Protein AF-A0A183MM15-F1 (afdb_monomer_lite)

Organism: NCBI:txid48269

Foldseek 3Di:
DDDDDDDDDDDDDDDDDPPAPPDDQDDDPVRDDDDDDDDPDDDPVRVVVVPVVDDDQDDPVQADDPVLLVVLCVLLVVLVDDNSRLSSLCVVVSNPSVVSSVCSNVCRDPPDPDDPVLVVLLVCQQPDPVHPPVVVNCVRNCPVVVVVVPPD

Structure (mmCIF, N/CA/C/O backbone):
data_AF-A0A183MM15-F1
#
_entry.id   AF-A0A183MM15-F1
#
loop_
_atom_site.group_PDB
_atom_site.id
_atom_site.type_symbol
_atom_site.label_atom_id
_atom_site.label_alt_id
_atom_site.label_comp_id
_atom_site.label_asym_id
_atom_site.label_entity_id
_atom_site.label_seq_id
_atom_site.pdbx_PDB_ins_code
_atom_site.Cartn_x
_atom_site.Cartn_y
_atom_site.Cartn_z
_atom_site.occupancy
_atom_site.B_iso_or_equiv
_atom_site.auth_seq_id
_atom_site.auth_comp_id
_atom_site.auth_asym_id
_atom_site.auth_atom_id
_atom_site.pdbx_PDB_model_num
ATOM 1 N N . MET A 1 1 ? 53.236 -25.085 -19.095 1.00 40.34 1 MET A N 1
ATOM 2 C CA . MET A 1 1 ? 52.259 -26.159 -18.804 1.00 40.34 1 MET A CA 1
ATOM 3 C C . MET A 1 1 ? 52.668 -26.833 -17.494 1.00 40.34 1 MET A C 1
ATOM 5 O O . MET A 1 1 ? 53.600 -27.622 -17.495 1.00 40.34 1 MET A O 1
ATOM 9 N N . ILE A 1 2 ? 52.079 -26.434 -16.361 1.00 42.81 2 ILE A N 1
ATOM 10 C CA . ILE A 1 2 ? 52.477 -26.900 -15.018 1.00 42.81 2 ILE A CA 1
ATOM 11 C C . ILE A 1 2 ? 51.460 -27.949 -14.559 1.00 42.81 2 ILE A C 1
ATOM 13 O O . ILE A 1 2 ? 50.287 -27.629 -14.374 1.00 42.81 2 ILE A O 1
ATOM 17 N N . LYS A 1 3 ? 51.894 -29.205 -14.405 1.00 47.94 3 LYS A N 1
ATOM 18 C CA . LYS A 1 3 ? 51.056 -30.296 -13.889 1.00 47.94 3 LYS A CA 1
ATOM 19 C C . LYS A 1 3 ? 50.940 -30.154 -12.367 1.00 47.94 3 LYS A C 1
ATOM 21 O O . LYS A 1 3 ? 51.949 -30.204 -11.672 1.00 47.94 3 LYS A O 1
ATOM 26 N N . ARG A 1 4 ? 49.723 -29.949 -11.853 1.00 40.44 4 ARG A N 1
ATOM 27 C CA . ARG A 1 4 ? 49.434 -29.931 -10.409 1.00 40.44 4 ARG A CA 1
ATOM 28 C C . ARG A 1 4 ? 49.234 -31.366 -9.911 1.00 40.44 4 ARG A C 1
ATOM 30 O O . ARG A 1 4 ? 48.438 -32.101 -10.488 1.00 40.44 4 ARG A O 1
ATOM 37 N N . SER A 1 5 ? 49.946 -31.747 -8.852 1.00 42.81 5 SER A N 1
ATOM 38 C CA . SER A 1 5 ? 49.835 -33.063 -8.209 1.00 42.81 5 SER A CA 1
ATOM 39 C C . SER A 1 5 ? 48.467 -33.261 -7.549 1.00 42.81 5 SER A C 1
ATOM 41 O O . SER A 1 5 ? 47.989 -32.400 -6.811 1.00 42.81 5 SER A O 1
ATOM 43 N N . THR A 1 6 ? 47.844 -34.413 -7.789 1.00 48.47 6 THR A N 1
ATOM 44 C CA . THR A 1 6 ? 46.573 -34.822 -7.181 1.00 48.47 6 THR A CA 1
ATOM 45 C C . THR A 1 6 ? 46.800 -35.336 -5.760 1.00 48.47 6 THR A C 1
ATOM 47 O O . THR A 1 6 ? 47.354 -36.417 -5.569 1.00 48.47 6 THR A O 1
ATOM 50 N N . VAL A 1 7 ? 46.354 -34.582 -4.752 1.00 48.31 7 VAL A N 1
ATOM 51 C CA . VAL A 1 7 ? 46.300 -35.064 -3.364 1.00 48.31 7 VAL A CA 1
ATOM 52 C C . VAL A 1 7 ? 45.074 -35.963 -3.210 1.00 48.31 7 VAL A C 1
ATOM 54 O O . VAL A 1 7 ? 43.937 -35.491 -3.237 1.00 48.31 7 VAL A O 1
ATOM 57 N N . VAL A 1 8 ? 45.304 -37.266 -3.050 1.00 55.66 8 VAL A N 1
ATOM 58 C CA . VAL A 1 8 ? 44.265 -38.251 -2.727 1.00 55.66 8 VAL A CA 1
ATOM 59 C C . VAL A 1 8 ? 43.790 -37.994 -1.292 1.00 55.66 8 VAL A C 1
ATOM 61 O O . VAL A 1 8 ? 44.547 -38.167 -0.339 1.00 55.66 8 VAL A O 1
ATOM 64 N N . LYS A 1 9 ? 42.540 -37.544 -1.121 1.00 48.78 9 LYS A N 1
ATOM 65 C CA . LYS A 1 9 ? 41.915 -37.414 0.205 1.00 48.78 9 LYS A CA 1
ATOM 66 C C . LYS A 1 9 ? 41.510 -38.798 0.713 1.00 48.78 9 LYS A C 1
ATOM 68 O O . LYS A 1 9 ? 40.706 -39.474 0.080 1.00 48.78 9 LYS A O 1
ATOM 73 N N . ALA A 1 10 ? 42.042 -39.187 1.869 1.00 46.31 10 ALA A N 1
ATOM 74 C CA . ALA A 1 10 ? 41.646 -40.403 2.571 1.00 46.31 10 ALA A CA 1
ATOM 75 C C . ALA A 1 10 ? 40.152 -40.364 2.974 1.00 46.31 10 ALA A C 1
ATOM 77 O O . ALA A 1 10 ? 39.643 -39.291 3.328 1.00 46.31 10 ALA A O 1
ATOM 78 N N . PRO A 1 11 ? 39.441 -41.508 2.951 1.00 46.72 11 PRO A N 1
ATOM 79 C CA . PRO A 1 11 ? 38.033 -41.567 3.321 1.00 46.72 11 PRO A CA 1
ATOM 80 C C . PRO A 1 11 ? 37.856 -41.283 4.818 1.00 46.72 11 PRO A C 1
ATOM 82 O O . PRO A 1 11 ? 38.461 -41.926 5.676 1.00 46.72 11 PRO A O 1
ATOM 85 N N . LYS A 1 12 ? 37.006 -40.302 5.141 1.00 46.38 12 LYS A N 1
ATOM 86 C CA . LYS A 1 12 ? 36.616 -39.999 6.521 1.00 46.38 12 LYS A CA 1
ATOM 87 C C . LYS A 1 12 ? 35.709 -41.119 7.032 1.00 46.38 12 LYS A C 1
ATOM 89 O O . LYS A 1 12 ? 34.571 -41.248 6.592 1.00 46.38 12 LYS A O 1
ATOM 94 N N . THR A 1 13 ? 36.199 -41.910 7.980 1.00 45.75 13 THR A N 1
ATOM 95 C CA . THR A 1 13 ? 35.388 -42.874 8.733 1.00 45.75 13 THR A CA 1
ATOM 96 C C . THR A 1 13 ? 34.332 -42.123 9.549 1.00 45.75 13 THR A C 1
ATOM 98 O O . THR A 1 13 ? 34.677 -41.373 10.468 1.00 45.75 13 THR A O 1
ATOM 101 N N . TYR A 1 14 ? 33.052 -42.315 9.226 1.00 48.34 14 TYR A N 1
ATOM 102 C CA . TYR A 1 14 ? 31.928 -41.790 10.001 1.00 48.34 14 TYR A CA 1
ATOM 103 C C . TYR A 1 14 ? 31.871 -42.501 11.358 1.00 48.34 14 TYR A C 1
ATOM 105 O O . TYR A 1 14 ? 31.386 -43.624 11.473 1.00 48.34 14 TYR A O 1
ATOM 113 N N . LYS A 1 15 ? 32.373 -41.850 12.413 1.00 46.03 15 LYS A N 1
ATOM 114 C CA . LYS A 1 15 ? 32.059 -42.264 13.783 1.00 46.03 15 LYS A CA 1
ATOM 115 C C . LYS A 1 15 ? 30.605 -41.894 14.075 1.00 46.03 15 LYS A C 1
ATOM 117 O O . LYS A 1 15 ? 30.269 -40.714 14.134 1.00 46.03 15 LYS A O 1
ATOM 122 N N . SER A 1 16 ? 29.778 -42.921 14.262 1.00 50.47 16 SER A N 1
ATOM 123 C CA . SER A 1 16 ? 28.410 -42.842 14.781 1.00 50.47 16 SER A CA 1
ATOM 124 C C . SER A 1 16 ? 28.344 -41.933 16.016 1.00 50.47 16 SER A C 1
ATOM 126 O O . SER A 1 16 ? 29.005 -42.194 17.023 1.00 50.47 16 SER A O 1
ATOM 128 N N . ARG A 1 17 ? 27.556 -40.853 15.943 1.00 48.94 17 ARG A N 1
ATOM 129 C CA . ARG A 1 17 ? 27.125 -40.079 17.114 1.00 4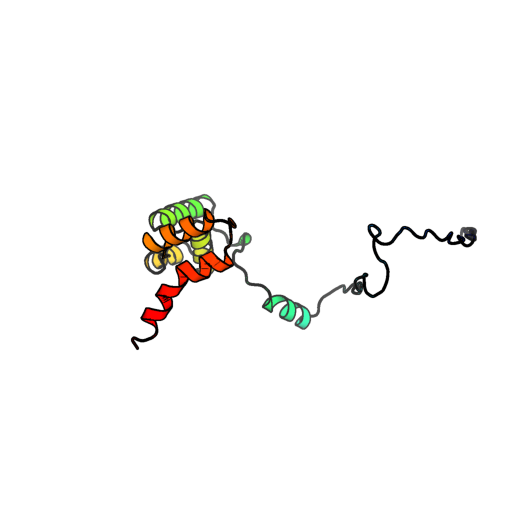8.94 17 ARG A CA 1
ATOM 130 C C . ARG A 1 17 ? 25.607 -40.095 17.178 1.00 48.94 17 ARG A C 1
ATOM 132 O O . ARG A 1 17 ? 24.925 -39.340 16.499 1.00 48.94 17 ARG A O 1
ATOM 139 N N . LYS A 1 18 ? 25.118 -40.960 18.057 1.00 49.75 18 LYS A N 1
ATOM 140 C CA . LYS A 1 18 ? 23.722 -41.210 18.422 1.00 49.75 18 LYS A CA 1
ATOM 141 C C . LYS A 1 18 ? 23.074 -40.048 19.212 1.00 49.75 18 LYS A C 1
ATOM 143 O O . LYS A 1 18 ? 22.412 -40.309 20.199 1.00 49.75 18 LYS A O 1
ATOM 148 N N . ASN A 1 19 ? 23.332 -38.786 18.841 1.00 49.16 19 ASN A N 1
ATOM 149 C CA . ASN A 1 19 ? 22.858 -37.577 19.549 1.00 49.16 19 ASN A CA 1
ATOM 150 C C . ASN A 1 19 ? 22.761 -36.344 18.618 1.00 49.16 19 ASN A C 1
ATOM 152 O O . ASN A 1 19 ? 23.119 -35.236 19.013 1.00 49.16 19 ASN A O 1
ATOM 156 N N . GLN A 1 20 ? 22.368 -36.521 17.353 1.00 53.47 20 GLN A N 1
ATOM 157 C CA . GLN A 1 20 ? 22.375 -35.439 16.354 1.00 53.47 20 GLN A CA 1
ATOM 158 C C . GLN A 1 20 ? 20.972 -35.072 15.832 1.00 53.47 20 GLN A C 1
ATOM 160 O O . GLN A 1 20 ? 20.868 -34.425 14.800 1.00 53.47 20 GLN A O 1
ATOM 165 N N . GLU A 1 21 ? 19.891 -35.471 16.508 1.00 58.66 21 GLU A N 1
ATOM 166 C CA . GLU A 1 21 ? 18.541 -35.388 15.920 1.00 58.66 21 GLU A CA 1
ATOM 167 C C . GLU A 1 21 ? 17.755 -34.095 16.223 1.00 58.66 21 GLU A C 1
ATOM 169 O O . GLU A 1 21 ? 16.943 -33.705 15.388 1.00 58.66 21 GLU A O 1
ATOM 174 N N . ASP A 1 22 ? 18.065 -33.340 17.288 1.00 59.12 22 ASP A N 1
ATOM 175 C CA . ASP A 1 22 ? 17.254 -32.162 17.688 1.00 59.12 22 ASP A CA 1
ATOM 176 C C . ASP A 1 22 ? 17.919 -30.787 17.478 1.00 59.12 22 ASP A C 1
ATOM 178 O O . ASP A 1 22 ? 17.453 -29.769 17.987 1.00 59.12 22 ASP A O 1
ATOM 182 N N . GLY A 1 23 ? 19.007 -30.709 16.707 1.00 65.94 23 GLY A N 1
ATOM 183 C CA . GLY A 1 23 ? 19.690 -29.425 16.492 1.00 65.94 23 GLY A CA 1
ATOM 184 C C . GLY A 1 23 ? 20.676 -29.362 15.333 1.00 65.94 23 GLY A C 1
ATOM 185 O O . GLY A 1 23 ? 21.497 -28.448 15.297 1.00 65.94 23 GLY A O 1
ATOM 186 N N . CYS A 1 24 ? 20.645 -30.319 14.401 1.00 75.81 24 CYS A N 1
ATOM 187 C CA . CYS A 1 24 ? 21.481 -30.257 13.204 1.00 75.81 24 CYS A CA 1
ATOM 188 C C . CYS A 1 24 ? 20.652 -29.956 11.953 1.00 75.81 24 CYS A C 1
ATOM 190 O O . CYS A 1 24 ? 19.501 -30.382 11.829 1.00 75.81 24 CYS A O 1
ATOM 192 N N . SER A 1 25 ? 21.242 -29.207 11.020 1.00 87.81 25 SER A N 1
ATOM 193 C CA . SER A 1 25 ? 20.649 -28.979 9.705 1.00 87.81 25 SER A CA 1
ATOM 194 C C . SER A 1 25 ? 20.502 -30.311 8.974 1.00 87.81 25 SER A C 1
ATOM 196 O O . SER A 1 25 ? 21.480 -31.039 8.793 1.00 87.81 25 SER A O 1
ATOM 198 N N . ARG A 1 26 ? 19.275 -30.621 8.551 1.00 89.12 26 ARG A N 1
ATOM 199 C CA . ARG A 1 26 ? 18.959 -31.832 7.788 1.00 89.12 26 ARG A CA 1
ATOM 200 C C . ARG A 1 26 ? 19.455 -31.679 6.347 1.00 89.12 26 ARG A C 1
ATOM 202 O O . ARG A 1 26 ? 19.389 -30.590 5.784 1.00 89.12 26 ARG A O 1
ATOM 209 N N . VAL A 1 27 ? 19.971 -32.761 5.766 1.00 91.81 27 VAL A N 1
ATOM 210 C CA . VAL A 1 27 ? 20.523 -32.803 4.400 1.00 91.81 27 VAL A CA 1
ATOM 211 C C . VAL A 1 27 ? 19.851 -33.942 3.639 1.00 91.81 27 VAL A C 1
ATOM 213 O O . VAL A 1 27 ? 19.679 -35.025 4.196 1.00 91.81 27 VAL A O 1
ATOM 216 N N . GLY A 1 28 ? 19.470 -33.699 2.386 1.00 92.56 28 GLY A N 1
ATOM 217 C CA . GLY A 1 28 ? 18.734 -34.633 1.534 1.00 92.56 28 GLY A CA 1
ATOM 218 C C . GLY A 1 28 ? 17.774 -33.899 0.598 1.00 92.56 28 GLY A C 1
ATOM 219 O O . GLY A 1 28 ? 17.494 -32.719 0.807 1.00 92.56 28 GLY A O 1
ATOM 220 N N . SER A 1 29 ? 17.249 -34.605 -0.405 1.00 92.25 29 SER A N 1
ATOM 221 C CA . SER A 1 29 ? 16.280 -34.071 -1.380 1.00 92.25 29 SER A CA 1
ATOM 222 C C . SER A 1 29 ? 15.047 -33.448 -0.727 1.00 92.25 29 SER A C 1
ATOM 224 O O . SER A 1 29 ? 14.510 -32.474 -1.232 1.00 92.25 29 SER A O 1
ATOM 226 N N . ASP A 1 30 ? 14.639 -33.959 0.435 1.00 94.25 30 ASP A N 1
ATOM 227 C CA . ASP A 1 30 ? 13.461 -33.467 1.160 1.00 94.25 30 ASP A CA 1
ATOM 228 C C . ASP A 1 30 ? 13.724 -32.150 1.918 1.00 94.25 30 ASP A C 1
ATOM 230 O O . ASP A 1 30 ? 12.802 -31.548 2.467 1.00 94.25 30 ASP A O 1
ATOM 234 N N . PHE A 1 31 ? 14.986 -31.714 1.995 1.00 93.00 31 PHE A N 1
ATOM 235 C CA . PHE A 1 31 ? 15.419 -30.543 2.769 1.00 93.00 31 PHE A CA 1
ATOM 236 C C . PHE A 1 31 ? 16.181 -29.508 1.936 1.00 93.00 31 PHE A C 1
ATOM 238 O O . PHE A 1 31 ? 16.299 -28.355 2.352 1.00 93.00 31 PHE A O 1
ATOM 245 N N . GLN A 1 32 ? 16.735 -29.906 0.793 1.00 95.62 32 GLN A N 1
ATOM 246 C CA . GLN A 1 32 ? 17.492 -29.038 -0.102 1.00 95.62 32 GLN A CA 1
ATOM 247 C C . GLN A 1 32 ? 16.594 -28.568 -1.249 1.00 95.62 32 GLN A C 1
ATOM 249 O O . GLN A 1 32 ? 15.794 -29.337 -1.765 1.00 95.62 32 GLN A O 1
ATOM 254 N N . ALA A 1 33 ? 16.728 -27.300 -1.642 1.00 95.00 33 ALA A N 1
ATOM 255 C CA . ALA A 1 33 ? 16.033 -26.771 -2.810 1.00 95.00 33 ALA A CA 1
ATOM 256 C C . ALA A 1 33 ? 16.743 -27.196 -4.100 1.00 95.00 33 ALA A C 1
ATOM 258 O O . ALA A 1 33 ? 17.978 -27.216 -4.151 1.00 95.00 33 ALA A O 1
ATOM 259 N N . ASP A 1 34 ? 15.963 -27.449 -5.147 1.00 94.62 34 ASP A N 1
ATOM 260 C CA . ASP A 1 34 ? 16.494 -27.612 -6.494 1.00 94.62 34 ASP A CA 1
ATOM 261 C C . ASP A 1 34 ? 17.030 -26.268 -6.987 1.00 94.62 34 ASP A C 1
ATOM 263 O O . ASP A 1 34 ? 16.310 -25.270 -7.080 1.00 94.62 34 ASP A O 1
ATOM 267 N N . VAL A 1 35 ? 18.331 -26.229 -7.266 1.00 92.75 35 VAL A N 1
ATOM 268 C CA . VAL A 1 35 ? 18.987 -25.026 -7.773 1.00 92.75 35 VAL A CA 1
ATOM 269 C C . VAL A 1 35 ? 18.667 -24.910 -9.254 1.00 92.75 35 VAL A C 1
ATOM 271 O O . VAL A 1 35 ? 19.114 -25.733 -10.051 1.00 92.75 35 VAL A O 1
ATOM 274 N N . SER A 1 36 ? 17.894 -23.888 -9.615 1.00 89.50 36 SER A N 1
ATOM 275 C CA . SER A 1 36 ? 17.587 -23.598 -11.014 1.00 89.50 36 SER A CA 1
ATOM 276 C C . SER A 1 36 ? 18.862 -23.306 -11.805 1.00 89.50 36 SER A C 1
ATOM 278 O O . SER A 1 36 ? 19.796 -22.678 -11.299 1.00 89.50 36 SER A O 1
ATOM 280 N N . GLU A 1 37 ? 18.888 -23.753 -13.059 1.00 88.50 37 GLU A N 1
ATOM 281 C CA . GLU A 1 37 ? 19.988 -23.455 -13.968 1.00 88.50 37 GLU A CA 1
ATOM 282 C C . GLU A 1 37 ? 20.063 -21.956 -14.268 1.00 88.50 37 GLU A C 1
ATOM 284 O O . GLU A 1 37 ? 19.064 -21.233 -14.251 1.00 88.50 37 GLU A O 1
ATOM 289 N N . TYR A 1 38 ? 21.276 -21.481 -14.537 1.00 86.75 38 TYR A N 1
ATOM 290 C CA . TYR A 1 38 ? 21.479 -20.100 -14.939 1.00 86.75 38 TYR A CA 1
ATOM 291 C C . TYR A 1 38 ? 20.907 -19.875 -16.341 1.00 86.75 38 TYR A C 1
ATOM 293 O O . TYR A 1 38 ? 21.355 -20.492 -17.307 1.00 86.75 38 TYR A O 1
ATOM 301 N N . VAL A 1 39 ? 19.960 -18.946 -16.447 1.00 84.31 39 VAL A N 1
ATOM 302 C CA . VAL A 1 39 ? 19.387 -18.496 -17.716 1.00 84.31 39 VAL A CA 1
ATOM 303 C C . VAL A 1 39 ? 19.889 -17.079 -17.990 1.00 84.31 39 VAL A C 1
ATOM 305 O O . VAL A 1 39 ? 19.641 -16.165 -17.207 1.00 84.31 39 VAL A O 1
ATOM 308 N N . GLU A 1 40 ? 20.611 -16.886 -19.098 1.00 82.31 40 GLU A N 1
ATOM 309 C CA . GLU A 1 40 ? 21.197 -15.584 -19.459 1.00 82.31 40 GLU A CA 1
ATOM 310 C C . GLU A 1 40 ? 20.125 -14.550 -19.849 1.00 82.31 40 GLU A C 1
ATOM 312 O O . GLU A 1 40 ? 20.275 -13.357 -19.581 1.00 82.31 40 GLU A O 1
ATOM 317 N N . LYS A 1 41 ? 19.026 -14.999 -20.471 1.00 79.19 41 LYS A N 1
ATOM 318 C CA . LYS A 1 41 ? 17.885 -14.160 -20.856 1.00 79.19 41 LYS A CA 1
ATOM 319 C C . LYS A 1 41 ? 16.585 -14.930 -20.696 1.00 79.19 41 LYS A C 1
ATOM 321 O O . LYS A 1 41 ? 16.423 -15.983 -21.304 1.00 79.19 41 LYS A O 1
ATOM 326 N N . PHE A 1 42 ? 15.655 -14.367 -19.935 1.00 76.06 42 PHE A N 1
ATOM 327 C CA . PHE A 1 42 ? 14.276 -14.839 -19.924 1.00 76.06 42 PHE A CA 1
ATOM 328 C C . PHE A 1 42 ? 13.648 -14.616 -21.301 1.00 76.06 42 PHE A C 1
ATOM 330 O O . PHE A 1 42 ? 13.842 -13.566 -21.925 1.00 76.06 42 PHE A O 1
ATOM 337 N N . SER A 1 43 ? 12.898 -15.601 -21.779 1.00 77.62 43 SER A N 1
ATOM 338 C CA . SER A 1 43 ? 12.049 -15.446 -22.954 1.00 77.62 43 SER A CA 1
ATOM 339 C C . SER A 1 43 ? 10.942 -14.415 -22.694 1.00 77.62 43 SER A C 1
ATOM 341 O O . SER A 1 43 ? 10.583 -14.117 -21.551 1.00 77.62 43 SER A O 1
ATOM 343 N N . TYR A 1 44 ? 10.387 -13.854 -23.770 1.00 66.94 44 TYR A N 1
ATOM 344 C CA . TYR A 1 44 ? 9.278 -12.899 -23.684 1.00 66.94 44 TYR A CA 1
ATOM 345 C C . TYR A 1 44 ? 8.065 -13.489 -22.939 1.00 66.94 44 TYR A C 1
ATOM 347 O O . TYR A 1 44 ? 7.452 -12.806 -22.118 1.00 66.94 44 TYR A O 1
ATOM 355 N N . ASP A 1 45 ? 7.788 -14.777 -23.152 1.00 68.00 45 ASP A N 1
ATOM 356 C CA . ASP A 1 45 ? 6.693 -15.498 -22.500 1.00 68.00 45 ASP A CA 1
ATOM 357 C C . ASP A 1 45 ? 6.953 -15.707 -20.999 1.00 68.00 45 ASP A C 1
ATOM 359 O O . ASP A 1 45 ? 6.037 -15.594 -20.183 1.00 68.00 45 ASP A O 1
ATOM 363 N N . GLU A 1 46 ? 8.201 -15.950 -20.588 1.00 69.31 46 GLU A N 1
ATOM 364 C CA . GLU A 1 46 ? 8.566 -16.037 -19.167 1.00 69.31 46 GLU A CA 1
ATOM 365 C C . GLU A 1 46 ? 8.421 -14.683 -18.465 1.00 69.31 46 GLU A C 1
ATOM 367 O O . GLU A 1 46 ? 7.892 -14.626 -17.357 1.00 69.31 46 GLU A O 1
ATOM 372 N N . LEU A 1 47 ? 8.803 -13.584 -19.123 1.00 67.69 47 LEU A N 1
ATOM 373 C CA . LEU A 1 47 ? 8.647 -12.230 -18.582 1.00 67.69 47 LEU A CA 1
ATOM 374 C C . LEU A 1 47 ? 7.174 -11.842 -18.392 1.00 67.69 47 LEU A C 1
ATOM 376 O O . LEU A 1 47 ? 6.821 -11.263 -17.364 1.00 67.69 47 LEU A O 1
ATOM 380 N N . GLN A 1 48 ? 6.294 -12.195 -19.336 1.00 64.00 48 GLN A N 1
ATOM 381 C CA . GLN A 1 48 ? 4.855 -11.955 -19.181 1.00 64.00 48 GLN A CA 1
ATOM 382 C C . GLN A 1 48 ? 4.242 -12.790 -18.050 1.00 64.00 48 GLN A C 1
ATOM 384 O O . GLN A 1 48 ? 3.363 -12.305 -17.339 1.00 64.00 48 GLN A O 1
ATOM 389 N N . ASN A 1 49 ? 4.740 -14.009 -17.826 1.00 63.44 49 ASN A N 1
ATOM 390 C CA . ASN A 1 49 ? 4.283 -14.888 -16.747 1.00 63.44 49 ASN A CA 1
ATOM 391 C C . ASN A 1 49 ? 4.840 -14.528 -15.354 1.00 63.44 49 ASN A C 1
ATOM 393 O O . ASN A 1 49 ? 4.338 -15.045 -14.352 1.00 63.44 49 ASN A O 1
ATOM 397 N N . LEU A 1 50 ? 5.828 -13.628 -15.256 1.00 61.72 50 LEU A N 1
ATOM 398 C CA . LEU A 1 50 ? 6.263 -13.023 -13.985 1.00 61.72 50 LEU A CA 1
ATOM 399 C C . LEU A 1 50 ? 5.302 -11.920 -13.511 1.00 61.72 50 LEU A C 1
ATOM 401 O O . LEU A 1 50 ? 5.046 -11.790 -12.314 1.00 61.72 50 LEU A O 1
ATOM 405 N N . SER A 1 51 ? 4.697 -11.193 -14.455 1.00 62.09 51 SER A N 1
ATOM 406 C CA . SER A 1 51 ? 3.814 -10.051 -14.197 1.00 62.09 51 SER A CA 1
ATOM 407 C C . SER A 1 51 ? 2.498 -10.321 -13.438 1.00 62.09 51 SER A C 1
ATOM 409 O O . SER A 1 51 ? 2.061 -9.401 -12.750 1.00 62.09 51 SER A O 1
ATOM 411 N N . PRO A 1 52 ? 1.812 -11.486 -13.489 1.00 67.81 52 PRO A N 1
ATOM 412 C CA . PRO A 1 52 ? 0.482 -11.621 -12.883 1.00 67.81 52 PRO A CA 1
ATOM 413 C C . PRO A 1 52 ? 0.498 -11.661 -11.348 1.00 67.81 52 PRO A C 1
ATOM 415 O O . PRO A 1 52 ? -0.565 -11.662 -10.730 1.00 67.81 52 PRO A O 1
ATOM 418 N N . LYS A 1 53 ? 1.679 -11.723 -10.715 1.00 78.75 53 LYS A N 1
ATOM 419 C CA . LYS A 1 53 ? 1.816 -11.759 -9.250 1.00 78.75 53 LYS A CA 1
ATOM 420 C C . LYS A 1 53 ? 2.015 -10.383 -8.619 1.00 78.75 53 LYS A C 1
ATOM 422 O O . LYS A 1 53 ? 1.973 -10.286 -7.394 1.00 78.75 53 LYS A O 1
ATOM 427 N N . GLU A 1 54 ? 2.223 -9.341 -9.419 1.00 83.56 54 GLU A N 1
ATOM 428 C CA . GLU A 1 54 ? 2.513 -7.998 -8.927 1.00 83.56 54 GLU A CA 1
ATOM 429 C C . GLU A 1 54 ? 1.736 -6.921 -9.683 1.00 83.56 54 GLU A C 1
ATOM 431 O O . GLU A 1 54 ? 1.322 -7.089 -10.826 1.00 83.56 54 GLU A O 1
ATOM 436 N N . PHE A 1 55 ? 1.528 -5.792 -9.014 1.00 84.19 55 PHE A N 1
ATOM 437 C CA . PHE A 1 55 ? 0.995 -4.580 -9.615 1.00 84.19 55 PHE A CA 1
ATOM 438 C C . PHE A 1 55 ? 1.818 -3.395 -9.116 1.00 84.19 55 PHE A C 1
ATOM 440 O O . PHE A 1 55 ? 2.225 -3.352 -7.952 1.00 84.19 55 PHE A O 1
ATOM 447 N N . SER A 1 56 ? 2.083 -2.436 -10.002 1.00 86.69 56 SER A N 1
ATOM 448 C CA . SER A 1 56 ? 2.757 -1.202 -9.608 1.00 86.69 56 SER A CA 1
ATOM 449 C C . SER A 1 56 ? 1.806 -0.347 -8.772 1.00 86.69 56 SER A C 1
ATOM 451 O O . SER A 1 56 ? 0.636 -0.201 -9.112 1.00 86.69 56 SER A O 1
ATOM 453 N N . ILE A 1 57 ? 2.317 0.192 -7.667 1.00 89.88 57 ILE A N 1
ATOM 454 C CA . ILE A 1 57 ? 1.616 1.176 -6.824 1.00 89.88 57 ILE A CA 1
ATOM 455 C C . ILE A 1 57 ? 2.338 2.523 -6.789 1.00 89.88 57 ILE A C 1
ATOM 457 O O . ILE A 1 57 ? 1.813 3.496 -6.255 1.00 89.88 57 ILE A O 1
ATOM 461 N N . TRP A 1 58 ? 3.569 2.562 -7.308 1.00 93.94 58 TRP A N 1
ATOM 462 C CA . TRP A 1 58 ? 4.424 3.737 -7.346 1.00 93.94 58 TRP A CA 1
ATOM 463 C C . TRP A 1 58 ? 5.588 3.531 -8.324 1.00 93.94 58 TRP A C 1
ATOM 465 O O . TRP A 1 58 ? 6.138 2.438 -8.446 1.00 93.94 58 TRP A O 1
ATOM 475 N N . LEU A 1 59 ? 5.988 4.607 -8.991 1.00 93.00 59 LEU A N 1
ATOM 476 C CA . LEU A 1 59 ? 7.033 4.693 -10.003 1.00 93.00 59 LEU A CA 1
ATOM 477 C C . LEU A 1 59 ? 7.864 5.939 -9.677 1.00 93.00 59 LEU A C 1
ATOM 479 O O . LEU A 1 59 ? 7.476 7.044 -10.055 1.00 93.00 59 LEU A O 1
ATOM 483 N N . PRO A 1 60 ? 9.012 5.783 -8.992 1.00 91.19 60 PRO A N 1
ATOM 484 C CA . PRO A 1 60 ? 9.836 6.913 -8.555 1.00 91.19 60 PRO A CA 1
ATOM 485 C C . PRO A 1 60 ? 10.238 7.860 -9.692 1.00 91.19 60 PRO A C 1
ATOM 487 O O . PRO A 1 60 ? 10.332 9.064 -9.493 1.00 91.19 60 PRO A O 1
ATOM 490 N N . ASN A 1 61 ? 10.413 7.324 -10.903 1.00 92.50 61 ASN A N 1
ATOM 491 C CA . ASN A 1 61 ? 10.827 8.086 -12.084 1.00 92.50 61 ASN A CA 1
ATOM 492 C C . ASN A 1 61 ? 9.732 9.001 -12.653 1.00 92.50 61 ASN A C 1
ATOM 494 O O . ASN A 1 61 ? 10.023 9.824 -13.513 1.00 92.50 61 ASN A O 1
ATOM 498 N N . GLN A 1 62 ? 8.478 8.824 -12.232 1.00 92.88 62 GLN A N 1
ATOM 499 C CA . GLN A 1 62 ? 7.337 9.626 -12.684 1.00 92.88 62 GLN A CA 1
ATOM 500 C C . GLN A 1 62 ? 6.810 10.558 -11.587 1.00 92.88 62 GLN A C 1
ATOM 502 O O . GLN A 1 62 ? 5.806 11.238 -11.783 1.00 92.88 62 GLN A O 1
ATOM 507 N N . GLN A 1 63 ? 7.473 10.588 -10.430 1.00 91.88 63 GLN A N 1
ATOM 508 C CA . GLN A 1 63 ? 7.069 11.417 -9.308 1.00 91.88 63 GLN A CA 1
ATOM 509 C C . GLN A 1 63 ? 7.171 12.919 -9.663 1.00 91.88 63 GLN A C 1
ATOM 511 O O . GLN A 1 63 ? 8.171 13.325 -10.259 1.00 91.88 63 GLN A O 1
ATOM 516 N N . PRO A 1 64 ? 6.187 13.752 -9.262 1.00 94.38 64 PRO A N 1
ATOM 517 C CA . PRO A 1 64 ? 6.277 15.210 -9.368 1.00 94.38 64 PRO A CA 1
ATOM 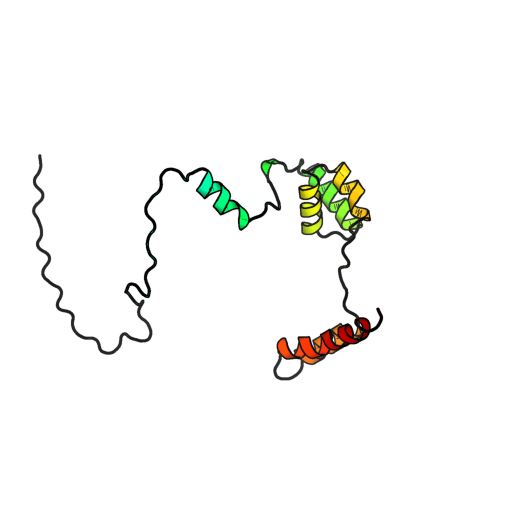518 C C . PRO A 1 64 ? 7.444 15.795 -8.564 1.00 94.38 64 PRO A C 1
ATOM 520 O O . PRO A 1 64 ? 8.058 15.107 -7.741 1.00 94.38 64 PRO A O 1
ATOM 523 N N . ASP A 1 65 ? 7.714 17.091 -8.731 1.00 96.38 65 ASP A N 1
ATOM 524 C CA . ASP A 1 65 ? 8.712 17.756 -7.893 1.00 96.38 65 ASP A CA 1
ATOM 525 C C . ASP A 1 65 ? 8.360 17.633 -6.399 1.00 96.38 65 ASP A C 1
ATOM 527 O O . ASP A 1 65 ? 7.194 17.585 -5.994 1.00 96.38 65 ASP A O 1
ATOM 531 N N . MET A 1 66 ? 9.386 17.589 -5.547 1.00 95.31 66 MET A N 1
ATOM 532 C CA . MET A 1 66 ? 9.208 17.417 -4.107 1.00 95.31 66 MET A CA 1
ATOM 533 C C . MET A 1 66 ? 8.366 18.524 -3.465 1.00 95.31 66 MET A C 1
ATOM 535 O O . MET A 1 66 ? 7.694 18.253 -2.467 1.00 95.31 66 MET A O 1
ATOM 539 N N . GLN A 1 67 ? 8.407 19.759 -3.974 1.00 97.25 67 GLN A N 1
ATOM 540 C CA . GLN A 1 67 ? 7.565 20.842 -3.463 1.00 97.25 67 GLN A CA 1
ATOM 541 C C . GLN A 1 67 ? 6.102 20.630 -3.856 1.00 97.25 67 GLN A C 1
ATOM 543 O O . GLN A 1 67 ? 5.226 20.694 -2.994 1.00 97.25 67 GLN A O 1
ATOM 548 N N . GLU A 1 68 ? 5.843 20.302 -5.122 1.00 96.62 68 GLU A N 1
ATOM 549 C CA . GLU A 1 68 ? 4.493 20.039 -5.632 1.00 96.62 68 GLU A CA 1
ATOM 550 C C . GLU A 1 68 ? 3.850 18.836 -4.937 1.00 96.62 68 GLU A C 1
ATOM 552 O O . GLU A 1 68 ? 2.702 18.907 -4.496 1.00 96.62 68 GLU A O 1
ATOM 557 N N . LEU A 1 69 ? 4.615 17.755 -4.757 1.00 97.19 69 LEU A N 1
ATOM 558 C CA . LEU A 1 69 ? 4.154 16.569 -4.048 1.00 97.19 69 LEU A CA 1
ATOM 559 C C . LEU A 1 69 ? 3.798 16.886 -2.591 1.00 97.19 69 LEU A C 1
ATOM 561 O O . LEU A 1 69 ? 2.773 16.425 -2.098 1.00 97.19 69 LEU A O 1
ATOM 565 N N . LYS A 1 70 ? 4.609 17.690 -1.891 1.00 97.62 70 LYS A N 1
ATOM 566 C CA . LYS A 1 70 ? 4.305 18.104 -0.511 1.00 97.62 70 LYS A CA 1
ATOM 567 C C . LYS A 1 70 ? 3.021 18.924 -0.436 1.00 97.62 70 LYS A C 1
ATOM 569 O O . LYS A 1 70 ? 2.204 18.664 0.443 1.00 97.62 70 LYS A O 1
ATOM 574 N N . SER A 1 71 ? 2.830 19.869 -1.355 1.00 97.56 71 SER A N 1
ATOM 575 C CA . SER A 1 71 ? 1.597 20.660 -1.421 1.00 97.56 71 SER A CA 1
ATOM 576 C C . SER A 1 71 ? 0.376 19.784 -1.702 1.00 97.56 71 SER A C 1
ATOM 578 O O . SER A 1 71 ? -0.655 19.948 -1.052 1.00 97.56 71 SER A O 1
ATOM 580 N N . TYR A 1 72 ? 0.502 18.806 -2.602 1.00 97.44 72 TYR A N 1
ATOM 581 C CA . TYR A 1 72 ? -0.544 17.819 -2.864 1.00 97.44 72 TYR A CA 1
ATOM 582 C C . TYR A 1 72 ? -0.884 16.981 -1.620 1.00 97.44 72 TYR A C 1
ATOM 584 O O . TYR A 1 72 ? -2.056 16.838 -1.275 1.00 97.44 72 TYR A O 1
ATOM 592 N N . LEU A 1 73 ? 0.123 16.454 -0.917 1.00 96.81 73 LEU A N 1
ATOM 593 C CA . LEU A 1 73 ? -0.086 15.643 0.286 1.00 96.81 73 LEU A CA 1
ATOM 594 C C . LEU A 1 73 ? -0.731 16.446 1.421 1.00 96.81 73 LEU A C 1
ATOM 596 O O . LEU A 1 73 ? -1.605 15.928 2.116 1.00 96.81 73 LEU A O 1
ATOM 600 N N . GLU A 1 74 ? -0.341 17.710 1.594 1.00 96.88 74 GLU A N 1
ATOM 601 C CA . GLU A 1 74 ? -0.951 18.587 2.594 1.00 96.88 74 GLU A CA 1
ATOM 602 C C . GLU A 1 74 ? -2.411 18.906 2.251 1.00 96.88 74 GLU A C 1
ATOM 604 O O . GLU A 1 74 ? -3.270 18.851 3.133 1.00 96.88 74 GLU A O 1
ATOM 609 N N . PHE A 1 75 ? -2.719 19.148 0.972 1.00 95.25 75 PHE A N 1
ATOM 610 C CA . PHE A 1 75 ? -4.098 19.287 0.504 1.00 95.25 75 PHE A CA 1
ATOM 611 C C . PHE A 1 75 ? -4.911 18.011 0.778 1.00 95.25 75 PHE A C 1
ATOM 613 O O . PHE A 1 75 ? -5.955 18.061 1.423 1.00 95.25 75 PHE A O 1
ATOM 620 N N . ALA A 1 76 ? -4.407 16.839 0.387 1.00 94.44 76 ALA A N 1
ATOM 621 C CA . ALA A 1 76 ? -5.090 15.565 0.606 1.00 94.44 76 ALA A CA 1
ATOM 622 C C . ALA A 1 76 ? -5.362 15.288 2.097 1.00 94.44 76 ALA A C 1
ATOM 624 O O . ALA A 1 76 ? -6.451 14.836 2.465 1.00 94.44 76 ALA A O 1
ATOM 625 N N . ARG A 1 77 ? -4.415 15.637 2.978 1.00 92.75 77 ARG A N 1
ATOM 626 C CA . ARG A 1 77 ? -4.561 15.520 4.436 1.00 92.75 77 ARG A CA 1
ATOM 627 C C . ARG A 1 77 ? -5.739 16.340 4.972 1.00 92.75 77 ARG A C 1
ATOM 629 O O . AR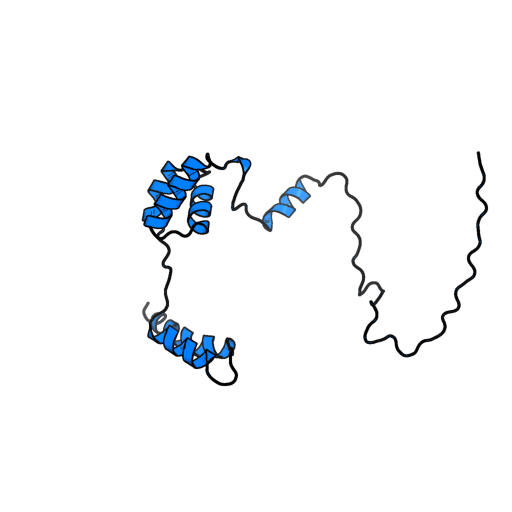G A 1 77 ? -6.438 15.882 5.877 1.00 92.75 77 ARG A O 1
ATOM 636 N N . GLN A 1 78 ? -5.992 17.532 4.424 1.00 92.19 78 GLN A N 1
ATOM 637 C CA . GLN A 1 78 ? -7.156 18.356 4.792 1.00 92.19 78 GLN A CA 1
ATOM 638 C C . GLN A 1 78 ? -8.485 17.683 4.417 1.00 92.19 78 GLN A C 1
ATOM 640 O O . GLN A 1 78 ? -9.487 17.866 5.106 1.00 92.19 78 GLN A O 1
ATOM 645 N N . HIS A 1 79 ? -8.467 16.825 3.397 1.00 90.56 79 HIS A N 1
ATOM 646 C CA . HIS A 1 79 ? -9.588 15.984 2.973 1.00 90.56 79 HIS A CA 1
ATOM 647 C C . HIS A 1 79 ? -9.598 14.602 3.641 1.00 90.56 79 HIS A C 1
ATOM 649 O O . HIS A 1 79 ? -10.240 13.673 3.157 1.00 90.56 79 HIS A O 1
ATOM 655 N N . GLN A 1 80 ? -8.917 14.480 4.783 1.00 89.38 80 GLN A N 1
ATOM 656 C CA . GLN A 1 80 ? -8.815 13.275 5.602 1.00 89.38 80 GLN A CA 1
ATOM 657 C C . GLN A 1 80 ? -8.004 12.140 4.976 1.00 89.38 80 GLN A C 1
ATOM 659 O O . GLN A 1 80 ? -7.894 11.117 5.629 1.00 89.38 80 GLN A O 1
ATOM 664 N N . TYR A 1 81 ? -7.389 12.288 3.797 1.00 91.44 81 TYR A N 1
ATOM 665 C CA . TYR A 1 81 ? -6.574 11.215 3.217 1.00 91.44 81 TYR A CA 1
ATOM 666 C C . TYR A 1 81 ? -5.321 10.956 4.058 1.00 91.44 81 TYR A C 1
ATOM 668 O O . TYR A 1 81 ? -4.697 11.881 4.584 1.00 91.44 81 TYR A O 1
ATOM 676 N N . THR A 1 82 ? -4.910 9.687 4.141 1.00 91.06 82 THR A N 1
ATOM 677 C CA . THR A 1 82 ? -3.556 9.361 4.603 1.00 91.06 82 THR A CA 1
ATOM 678 C C . THR A 1 82 ? -2.578 9.576 3.459 1.00 91.06 82 THR A C 1
ATOM 680 O O . THR A 1 82 ? -2.963 9.593 2.286 1.00 91.06 82 THR A O 1
ATOM 683 N N . GLN A 1 83 ? -1.296 9.697 3.794 1.00 93.62 83 GLN A N 1
ATOM 684 C CA . GLN A 1 83 ? -0.246 9.851 2.797 1.00 93.62 83 GLN A CA 1
ATOM 685 C C . GLN A 1 83 ? -0.258 8.699 1.782 1.00 93.62 83 GLN A C 1
ATOM 687 O O . GLN A 1 83 ? -0.165 8.939 0.586 1.00 93.62 83 GLN A O 1
ATOM 692 N N . GLU A 1 84 ? -0.424 7.457 2.235 1.00 92.75 84 GLU A N 1
ATOM 693 C CA . GLU A 1 84 ? -0.437 6.277 1.367 1.00 92.75 84 GLU A CA 1
ATOM 694 C C . GLU A 1 84 ? -1.595 6.321 0.371 1.00 92.75 84 GLU A C 1
ATOM 696 O O . GLU A 1 84 ? -1.397 6.066 -0.813 1.00 92.75 84 GLU A O 1
ATOM 701 N N . LEU A 1 85 ? -2.796 6.681 0.829 1.00 91.69 85 LEU A N 1
ATOM 702 C CA . LEU A 1 85 ? -3.971 6.759 -0.039 1.00 91.69 85 LEU A CA 1
ATOM 703 C C . LEU A 1 85 ? -3.845 7.892 -1.057 1.00 91.69 85 LEU A C 1
ATOM 705 O O . LEU A 1 85 ? -4.213 7.706 -2.213 1.00 91.69 85 LEU A O 1
ATOM 709 N N . ALA A 1 86 ? -3.279 9.031 -0.654 1.00 94.31 86 ALA A N 1
ATOM 710 C CA . ALA A 1 86 ? -2.988 10.128 -1.569 1.00 94.31 86 ALA A CA 1
ATOM 711 C C . ALA A 1 86 ? -1.960 9.713 -2.639 1.00 94.31 86 ALA A C 1
ATOM 713 O O . ALA A 1 86 ? -2.154 9.977 -3.820 1.00 94.31 86 ALA A O 1
ATOM 714 N N . LEU A 1 87 ? -0.893 9.002 -2.263 1.00 95.00 87 LEU A N 1
ATOM 715 C CA . LEU A 1 87 ? 0.102 8.509 -3.224 1.00 95.00 87 LEU A CA 1
ATOM 716 C C . LEU A 1 87 ? -0.486 7.474 -4.194 1.00 95.00 87 LEU A C 1
ATOM 718 O O . LEU A 1 87 ? -0.186 7.525 -5.384 1.00 95.00 87 LEU A O 1
ATOM 722 N N . ILE A 1 88 ? -1.350 6.575 -3.710 1.00 93.31 88 ILE A N 1
ATOM 723 C CA . ILE A 1 88 ? -2.067 5.607 -4.554 1.00 93.31 88 ILE A CA 1
ATOM 724 C C . ILE A 1 88 ? -2.981 6.332 -5.547 1.00 93.31 88 ILE A C 1
ATOM 726 O O . ILE A 1 88 ? -2.965 6.017 -6.735 1.00 93.31 88 ILE A O 1
ATOM 730 N N . LEU A 1 89 ? -3.741 7.330 -5.086 1.00 94.19 89 LEU A N 1
ATOM 731 C CA . LEU A 1 89 ? -4.613 8.124 -5.950 1.00 94.19 89 LEU A CA 1
ATOM 732 C C . LEU A 1 89 ? -3.799 8.885 -7.007 1.00 94.19 89 LEU A C 1
ATOM 734 O O . LEU A 1 89 ? -4.139 8.878 -8.188 1.00 94.19 89 LEU A O 1
ATOM 738 N N . LEU A 1 90 ? -2.675 9.479 -6.608 1.00 95.94 90 LEU A N 1
ATOM 739 C CA . LEU A 1 90 ? -1.760 10.148 -7.527 1.00 95.94 90 LEU A CA 1
ATOM 740 C C . LEU A 1 90 ? -1.187 9.181 -8.575 1.00 95.94 90 LEU A C 1
ATOM 742 O O . LEU A 1 90 ? -1.137 9.524 -9.757 1.00 95.94 90 LEU A O 1
ATOM 746 N N . HIS A 1 91 ? -0.805 7.968 -8.166 1.00 95.69 91 HIS A N 1
ATOM 747 C CA . HIS A 1 91 ? -0.366 6.910 -9.075 1.00 95.69 91 HIS A CA 1
ATOM 748 C C . HIS A 1 91 ? -1.462 6.544 -10.089 1.00 95.69 91 HIS A C 1
ATOM 750 O O . HIS A 1 91 ? -1.188 6.477 -11.286 1.00 95.69 91 HIS A O 1
ATOM 756 N N . TRP A 1 92 ? -2.713 6.390 -9.644 1.00 94.06 92 TRP A N 1
ATOM 757 C CA . TRP A 1 92 ? -3.853 6.096 -10.524 1.00 94.06 92 TRP A CA 1
ATOM 758 C C . TRP A 1 92 ? -4.127 7.188 -11.559 1.00 94.06 92 TRP A C 1
ATOM 760 O O . TRP A 1 92 ? -4.555 6.890 -12.673 1.00 94.06 92 TRP A O 1
ATOM 770 N N . HIS A 1 93 ? -3.822 8.444 -11.237 1.00 95.44 93 HIS A N 1
ATOM 771 C CA . HIS A 1 93 ? -3.914 9.556 -12.182 1.00 95.44 93 HIS A CA 1
ATOM 772 C C . HIS A 1 93 ? -2.637 9.784 -12.999 1.00 95.44 93 HIS A C 1
ATOM 774 O O . HIS A 1 93 ? -2.468 10.864 -13.574 1.00 95.44 93 HIS A O 1
ATOM 780 N N . ASN A 1 94 ? -1.745 8.790 -13.087 1.00 95.44 94 ASN A N 1
ATOM 781 C CA . ASN A 1 94 ? -0.465 8.884 -13.793 1.00 95.44 94 ASN A CA 1
ATOM 782 C C . ASN A 1 94 ? 0.349 10.112 -13.349 1.00 95.44 94 ASN A C 1
ATOM 784 O O . ASN A 1 94 ? 0.899 10.834 -14.178 1.00 95.44 94 ASN A O 1
ATOM 788 N N . TYR A 1 95 ? 0.376 10.376 -12.040 1.00 96.94 95 TYR A N 1
ATOM 789 C CA . TYR A 1 95 ? 1.089 11.497 -11.414 1.00 96.94 95 TYR A CA 1
ATOM 790 C C . TYR A 1 95 ? 0.597 12.892 -11.820 1.00 96.94 95 TYR A C 1
ATOM 792 O O . TYR A 1 95 ? 1.269 13.894 -11.583 1.00 96.94 95 TYR A O 1
ATOM 800 N N . SER A 1 96 ? -0.613 12.989 -12.377 1.00 96.56 96 SER A N 1
ATOM 801 C CA . SER A 1 96 ? -1.270 14.267 -12.637 1.00 96.56 96 SER A CA 1
ATOM 802 C C . SER A 1 96 ? -1.893 14.824 -11.354 1.00 96.56 96 SER A C 1
ATOM 804 O O . SER A 1 96 ? -2.979 14.405 -10.951 1.00 96.56 96 SER A O 1
ATOM 806 N N . ILE A 1 97 ? -1.223 15.803 -10.738 1.00 96.94 97 ILE A N 1
ATOM 807 C CA . ILE A 1 97 ? -1.714 16.479 -9.525 1.00 96.94 97 ILE A CA 1
ATOM 808 C C . ILE A 1 97 ? -3.118 17.077 -9.717 1.00 96.94 97 ILE A C 1
ATOM 810 O O . ILE A 1 97 ? -3.964 16.798 -8.872 1.00 96.94 97 ILE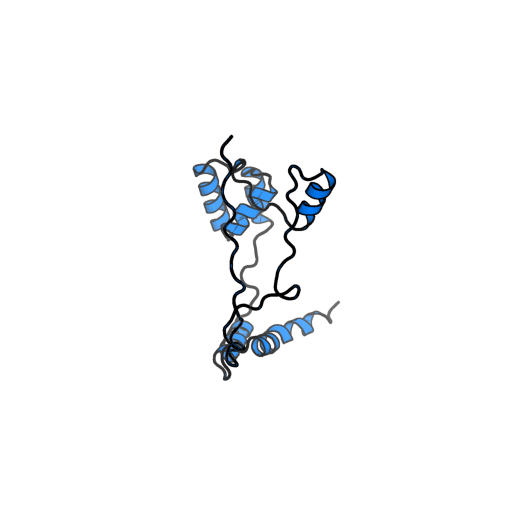 A O 1
ATOM 814 N N . PRO A 1 98 ? -3.428 17.828 -10.797 1.00 96.62 98 PRO A N 1
ATOM 815 C CA . PRO A 1 98 ? -4.757 18.422 -10.957 1.00 96.62 98 PRO A CA 1
ATOM 816 C C . PRO A 1 98 ? -5.876 17.376 -10.964 1.00 96.62 98 PRO A C 1
ATOM 818 O O . PRO A 1 98 ? -6.846 17.509 -10.230 1.00 96.62 98 PRO A O 1
ATOM 821 N N . LYS A 1 99 ? -5.693 16.278 -11.710 1.00 96.19 99 LYS A N 1
ATOM 822 C CA . LYS A 1 99 ? -6.682 15.192 -11.772 1.00 96.19 99 LYS A CA 1
ATOM 823 C C . LYS A 1 99 ? -6.872 14.512 -10.419 1.00 96.19 99 LYS A C 1
ATOM 825 O O . LYS A 1 99 ? -7.998 14.238 -10.031 1.00 96.19 99 LYS A O 1
ATOM 830 N N . ALA A 1 100 ? -5.776 14.267 -9.700 1.00 95.56 100 ALA A N 1
ATOM 831 C CA . ALA A 1 100 ? -5.842 13.674 -8.371 1.00 95.56 100 ALA A CA 1
ATOM 832 C C . ALA A 1 100 ? -6.521 14.603 -7.355 1.00 95.56 100 ALA A C 1
ATOM 834 O O . ALA A 1 100 ? -7.252 14.127 -6.495 1.00 95.56 100 ALA A O 1
ATOM 835 N N . VAL A 1 101 ? -6.301 15.916 -7.454 1.00 95.62 101 VAL A N 1
ATOM 836 C CA . VAL A 1 101 ? -6.969 16.927 -6.620 1.00 95.62 101 VAL A CA 1
ATOM 837 C C . VAL A 1 101 ? -8.472 16.965 -6.884 1.00 95.62 101 VAL A C 1
ATOM 839 O O . VAL A 1 101 ? -9.242 16.958 -5.925 1.00 95.62 101 VAL A O 1
ATOM 842 N N . ASP A 1 102 ? -8.880 16.943 -8.153 1.00 95.25 102 ASP A N 1
ATOM 843 C CA . ASP A 1 102 ? -10.294 16.959 -8.541 1.00 95.25 102 ASP A CA 1
ATOM 844 C C . ASP A 1 102 ? -11.056 15.723 -8.029 1.00 95.25 102 ASP A C 1
ATOM 846 O O . ASP A 1 102 ? -12.237 15.825 -7.695 1.00 95.25 102 ASP A O 1
ATOM 850 N N . ASP A 1 103 ? -10.382 14.572 -7.912 1.00 93.38 103 ASP A N 1
ATOM 851 C CA . ASP A 1 103 ? -10.996 13.312 -7.474 1.00 93.38 103 ASP A CA 1
ATOM 852 C C . ASP A 1 103 ? -10.936 13.054 -5.960 1.00 93.38 103 ASP A C 1
ATOM 854 O O . ASP A 1 103 ? -11.690 12.224 -5.445 1.00 93.38 103 ASP A O 1
ATOM 858 N N . ILE A 1 104 ? -10.112 13.787 -5.203 1.00 91.81 104 ILE A N 1
ATOM 859 C CA . ILE A 1 104 ? -10.029 13.656 -3.736 1.00 91.81 104 ILE A CA 1
ATOM 860 C C . ILE A 1 104 ? -11.411 13.718 -3.046 1.00 91.81 104 ILE A C 1
ATOM 862 O O . ILE A 1 104 ? -11.683 12.855 -2.200 1.00 91.81 104 ILE A O 1
ATOM 866 N N . PRO A 1 105 ? -12.321 14.654 -3.388 1.00 85.69 105 PRO A N 1
ATOM 867 C CA . PRO A 1 105 ? -13.650 14.724 -2.780 1.00 85.69 105 PRO A CA 1
ATOM 868 C C . PRO A 1 105 ? -14.531 13.494 -3.047 1.00 85.69 105 PRO A C 1
ATOM 870 O O . PRO A 1 105 ? -15.425 13.208 -2.251 1.00 85.69 105 PRO A O 1
ATOM 873 N N . ASN A 1 106 ? -14.282 12.760 -4.136 1.00 85.12 106 ASN A N 1
ATOM 874 C CA . ASN A 1 106 ? -15.126 11.650 -4.584 1.00 85.12 106 ASN A CA 1
ATOM 875 C C . ASN A 1 106 ? -14.842 10.340 -3.832 1.00 85.12 106 ASN A C 1
ATOM 877 O O . ASN A 1 106 ? -15.735 9.503 -3.700 1.00 85.12 106 ASN A O 1
ATOM 881 N N . TYR A 1 107 ? -13.625 10.162 -3.305 1.00 79.00 107 TYR A N 1
ATOM 882 C CA . TYR A 1 107 ? -13.171 8.889 -2.722 1.00 79.00 107 TYR A CA 1
ATOM 883 C C . TYR A 1 107 ? -12.784 8.969 -1.239 1.00 79.00 107 TYR A C 1
ATOM 885 O O . TYR A 1 107 ? -11.981 8.160 -0.772 1.00 79.00 107 TYR A O 1
ATOM 893 N N . VAL A 1 108 ? -13.366 9.909 -0.480 1.00 73.88 108 VAL A N 1
ATOM 894 C CA . VAL A 1 108 ? -13.064 10.092 0.953 1.00 73.88 108 VAL A CA 1
ATOM 895 C C . VAL A 1 108 ? -13.194 8.757 1.714 1.00 73.88 108 VAL A C 1
ATOM 897 O O . VAL A 1 108 ? -14.298 8.211 1.836 1.00 73.88 108 VAL A O 1
ATOM 900 N N . PRO A 1 109 ? -12.089 8.210 2.252 1.00 68.62 109 PRO A N 1
ATOM 901 C CA . PRO A 1 109 ? -12.111 6.922 2.928 1.00 68.62 109 PRO A CA 1
ATOM 902 C C . PRO A 1 109 ? -12.872 7.005 4.253 1.00 68.62 109 PRO A C 1
ATOM 904 O O . PRO A 1 109 ? -12.623 7.868 5.093 1.00 68.62 109 PRO A O 1
ATOM 907 N N . VAL A 1 110 ? -13.769 6.051 4.504 1.00 67.19 110 VAL A N 1
ATOM 908 C CA . VAL A 1 110 ? -14.404 5.916 5.823 1.00 67.19 110 VAL A CA 1
ATOM 909 C C . VAL A 1 110 ? -13.427 5.226 6.779 1.00 67.19 110 VAL A C 1
ATOM 911 O O . VAL A 1 110 ? -13.331 3.998 6.799 1.00 67.19 110 VAL A O 1
ATOM 914 N N . TYR A 1 111 ? -12.718 6.025 7.580 1.00 68.50 111 TYR A N 1
ATOM 915 C CA . TYR A 1 111 ? -11.657 5.573 8.491 1.00 68.50 111 TYR A CA 1
ATOM 916 C C . TYR A 1 111 ? -12.124 4.657 9.620 1.00 68.50 111 TYR A C 1
ATOM 918 O O . TYR A 1 111 ? -11.424 3.714 9.986 1.00 68.50 111 TYR A O 1
ATOM 926 N N . ASN A 1 112 ? -13.301 4.918 10.188 1.00 72.81 112 ASN A N 1
ATOM 927 C CA . ASN A 1 112 ? -13.799 4.154 11.320 1.00 72.81 112 ASN A CA 1
ATOM 928 C C . ASN A 1 112 ? -15.241 3.710 11.094 1.00 72.81 112 ASN A C 1
ATOM 930 O O . ASN A 1 112 ? -16.183 4.481 11.256 1.00 72.81 112 ASN A O 1
ATOM 934 N N . LYS A 1 113 ? -15.400 2.430 10.761 1.00 78.44 113 LYS A N 1
ATOM 935 C CA . LYS A 1 113 ? -16.711 1.778 10.658 1.00 78.44 113 LYS A CA 1
ATOM 936 C C . LYS A 1 113 ? -17.192 1.191 11.990 1.00 78.44 113 LYS A C 1
ATOM 938 O O . LYS A 1 113 ? -18.274 0.621 12.035 1.00 78.44 113 LYS A O 1
ATOM 943 N N . TRP A 1 114 ? -16.394 1.287 13.058 1.00 83.25 114 TRP A N 1
ATOM 944 C CA . TRP A 1 114 ? -16.716 0.691 14.348 1.00 83.25 114 TRP A CA 1
ATOM 945 C C . TRP A 1 114 ? -17.577 1.625 15.186 1.00 83.25 114 TRP A C 1
ATOM 947 O O . TRP A 1 114 ? -17.249 2.784 15.445 1.00 83.25 114 TRP A O 1
ATOM 957 N N . THR A 1 115 ? -18.657 1.070 15.707 1.00 86.19 115 THR A N 1
ATOM 958 C CA . THR A 1 115 ? -19.495 1.713 16.710 1.00 86.19 115 THR A CA 1
ATOM 959 C C . THR A 1 115 ? -18.813 1.707 18.082 1.00 86.19 115 THR A C 1
ATOM 961 O O . THR A 1 115 ? -18.018 0.824 18.417 1.00 86.19 115 THR A O 1
ATOM 964 N N . LYS A 1 116 ? -19.200 2.647 18.959 1.00 87.62 116 LYS A N 1
ATOM 965 C CA . LYS A 1 116 ? -18.747 2.667 20.367 1.00 87.62 116 LYS A CA 1
ATOM 966 C C . LYS A 1 116 ? -19.017 1.330 21.083 1.00 87.62 116 LYS A C 1
ATOM 968 O O . LYS A 1 116 ? -18.238 0.913 21.939 1.00 87.62 116 LYS A O 1
ATOM 973 N N . GLY A 1 117 ? -20.110 0.650 20.724 1.00 86.38 117 GLY A N 1
ATOM 974 C CA . GLY A 1 117 ? -20.478 -0.659 21.266 1.00 86.38 117 GLY A CA 1
ATOM 975 C C . GLY A 1 117 ? -19.532 -1.781 20.832 1.00 86.38 117 GLY A C 1
ATOM 976 O O . GLY A 1 117 ? -19.145 -2.600 21.664 1.00 86.38 117 GLY A O 1
ATOM 977 N N . GLU A 1 118 ? -19.122 -1.803 19.563 1.00 85.88 118 GLU A N 1
ATOM 978 C CA . GLU A 1 118 ? -18.146 -2.770 19.042 1.00 85.88 118 GLU A CA 1
ATOM 979 C C . GLU A 1 118 ? -16.769 -2.580 19.675 1.00 85.88 118 GLU A C 1
ATOM 981 O O . GLU A 1 118 ? -16.174 -3.557 20.127 1.00 85.88 118 GLU A O 1
ATOM 986 N N . VAL A 1 119 ? -16.312 -1.331 19.817 1.00 87.75 119 VAL A N 1
ATOM 987 C CA . VAL A 1 119 ? -15.059 -1.019 20.525 1.00 87.75 119 VAL A CA 1
ATOM 988 C C . VAL A 1 119 ? -15.121 -1.518 21.971 1.00 87.75 119 VAL A C 1
ATOM 990 O O . VAL A 1 119 ? -14.218 -2.218 22.424 1.00 87.75 119 VAL A O 1
ATOM 993 N N . LYS A 1 120 ? -16.219 -1.249 22.693 1.00 87.31 120 LYS A N 1
ATOM 994 C CA . LYS A 1 120 ? -16.403 -1.720 24.077 1.00 87.31 120 LYS A CA 1
ATOM 995 C C . LYS A 1 120 ? -16.404 -3.249 24.184 1.00 87.31 120 LYS A C 1
ATOM 997 O O . LYS A 1 120 ? -15.818 -3.796 25.118 1.00 87.31 120 LYS A O 1
ATOM 1002 N N . LYS A 1 121 ? -17.063 -3.942 23.249 1.00 82.56 121 LYS A N 1
ATOM 1003 C CA . LYS A 1 121 ? -17.073 -5.413 23.183 1.00 82.56 121 LYS A CA 1
ATOM 1004 C C . LYS A 1 121 ? -15.672 -5.964 22.924 1.00 82.56 121 LYS A C 1
ATOM 1006 O O . LYS A 1 121 ? -15.259 -6.892 23.612 1.00 82.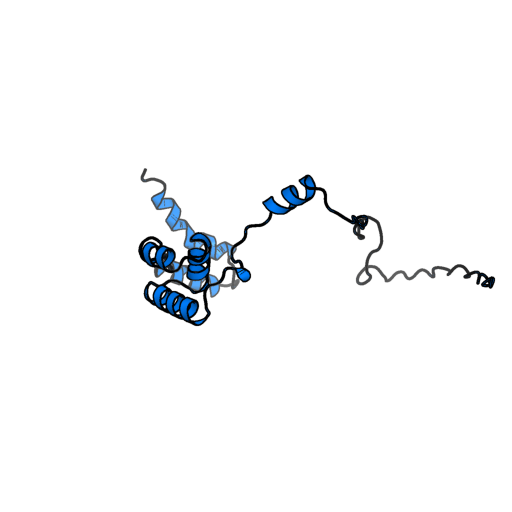56 121 LYS A O 1
ATOM 1011 N N . PHE A 1 122 ? -14.940 -5.372 21.983 1.00 86.25 122 PHE A N 1
ATOM 1012 C CA . PHE A 1 122 ? -13.571 -5.765 21.673 1.00 86.25 122 PHE A CA 1
ATOM 1013 C C . PHE A 1 122 ? -12.639 -5.592 22.873 1.00 86.25 122 PHE A C 1
ATOM 1015 O O . PHE A 1 122 ? -11.969 -6.550 23.245 1.00 86.25 122 PHE A O 1
ATOM 1022 N N . LEU A 1 123 ? -12.658 -4.429 23.532 1.00 87.75 123 LEU A N 1
ATOM 1023 C CA . LEU A 1 123 ? -11.840 -4.178 24.724 1.00 87.75 123 LEU A CA 1
ATOM 1024 C C . LEU A 1 123 ? -12.134 -5.193 25.837 1.00 87.75 123 LEU A C 1
ATOM 1026 O O . LEU A 1 123 ? -11.211 -5.785 26.387 1.00 87.75 123 LEU A O 1
ATOM 1030 N N . ARG A 1 124 ? -13.416 -5.509 26.079 1.00 84.44 124 ARG A N 1
ATOM 1031 C CA . ARG A 1 124 ? -13.802 -6.555 27.039 1.00 84.44 124 ARG A CA 1
ATOM 1032 C C . ARG A 1 124 ? -13.190 -7.916 26.694 1.00 84.44 124 ARG A C 1
ATOM 1034 O O . ARG A 1 124 ? -12.732 -8.608 27.596 1.00 84.44 124 ARG A O 1
ATOM 1041 N N . CYS A 1 125 ? -13.184 -8.308 25.420 1.00 82.81 125 CYS A N 1
ATOM 1042 C CA . CYS A 1 125 ? -12.569 -9.566 24.990 1.00 82.81 125 CYS A CA 1
ATOM 1043 C C . CYS A 1 125 ? -11.043 -9.554 25.167 1.00 82.81 125 CYS A C 1
ATOM 1045 O O . CYS A 1 125 ? -10.471 -10.562 25.573 1.00 82.81 125 CYS A O 1
ATOM 1047 N N . ILE A 1 126 ? -10.377 -8.427 24.902 1.00 85.50 126 ILE A N 1
ATOM 1048 C CA . ILE A 1 126 ? -8.923 -8.305 25.080 1.00 85.50 126 ILE A CA 1
ATOM 1049 C C . ILE A 1 126 ? -8.519 -8.403 26.555 1.00 85.50 126 ILE A C 1
ATOM 1051 O O . ILE A 1 126 ? -7.516 -9.057 26.857 1.00 85.50 126 ILE A O 1
ATOM 1055 N N . ASP A 1 127 ? -9.313 -7.811 27.448 1.00 84.62 127 ASP A N 1
ATOM 1056 C CA . ASP A 1 127 ? -9.060 -7.804 28.892 1.00 84.62 127 ASP A CA 1
ATOM 1057 C C . ASP A 1 127 ? -9.514 -9.096 29.592 1.00 84.62 127 ASP A C 1
ATOM 1059 O O . ASP A 1 127 ? -9.024 -9.427 30.677 1.00 84.62 127 ASP A O 1
ATOM 1063 N N . SER A 1 128 ? -10.422 -9.859 28.973 1.00 82.12 128 SER A N 1
ATOM 1064 C CA . SER A 1 128 ? -10.863 -11.162 29.478 1.00 82.12 128 SER A CA 1
ATOM 1065 C C . SER A 1 128 ? -9.750 -12.216 29.422 1.00 82.12 128 SER A C 1
ATOM 1067 O O . SER A 1 128 ? -8.808 -12.115 28.637 1.00 82.12 128 SER A O 1
ATOM 1069 N N . LYS A 1 129 ? -9.831 -13.245 30.275 1.00 83.12 129 LYS A N 1
ATOM 1070 C CA . LYS A 1 129 ? -8.915 -14.395 30.232 1.00 83.12 129 LYS A CA 1
ATOM 1071 C C . LYS A 1 129 ? -9.534 -15.510 29.373 1.00 83.12 129 LYS A C 1
ATOM 1073 O O . LYS A 1 129 ? -10.672 -15.873 29.655 1.00 83.12 129 LYS A O 1
ATOM 1078 N N . PRO A 1 130 ? -8.791 -16.106 28.421 1.00 83.56 130 PRO A N 1
ATOM 1079 C CA . PRO A 1 130 ? -7.415 -15.786 28.030 1.00 83.56 130 PRO A CA 1
ATOM 1080 C C . PRO A 1 130 ? -7.319 -14.484 27.214 1.00 83.56 130 PRO A C 1
ATOM 1082 O O . PRO A 1 130 ? -8.098 -14.250 26.291 1.00 83.56 130 PRO A O 1
ATOM 1085 N N . ARG A 1 131 ? -6.326 -13.643 27.538 1.00 83.56 131 ARG A N 1
ATOM 1086 C CA . ARG A 1 131 ? -6.132 -12.347 26.867 1.00 83.56 131 ARG A CA 1
ATOM 1087 C C . ARG A 1 131 ? -5.742 -12.533 25.406 1.00 83.56 131 ARG A C 1
ATOM 1089 O O . ARG A 1 131 ? -5.072 -13.503 25.059 1.00 83.56 131 ARG A O 1
ATOM 1096 N N . LYS A 1 132 ? -6.082 -11.543 24.574 1.00 83.25 132 LYS A N 1
ATOM 1097 C CA . LYS A 1 132 ? -5.766 -11.517 23.130 1.00 83.25 132 LYS A CA 1
ATOM 1098 C C . LYS A 1 132 ? -6.348 -12.708 22.349 1.00 83.25 132 LYS A C 1
ATOM 1100 O O . LYS A 1 132 ? -5.809 -13.101 21.317 1.00 83.25 132 LYS A O 1
ATOM 1105 N N . ASN A 1 133 ? -7.472 -13.267 22.803 1.00 83.31 133 ASN A N 1
ATOM 1106 C CA . ASN A 1 133 ? -8.213 -14.263 22.035 1.00 83.31 133 ASN A CA 1
ATOM 1107 C C . ASN A 1 133 ? -8.998 -13.596 20.889 1.00 83.31 133 ASN A C 1
ATOM 1109 O O . ASN A 1 133 ? -10.188 -13.295 21.001 1.00 83.31 133 ASN A O 1
ATOM 1113 N N . PHE A 1 134 ? -8.325 -13.352 19.762 1.00 84.81 134 PHE A N 1
ATOM 1114 C CA . PHE A 1 134 ? -8.939 -12.694 18.603 1.00 84.81 134 PHE A CA 1
ATOM 1115 C C . PHE A 1 134 ? -9.996 -13.555 17.896 1.00 84.81 134 PHE A C 1
ATOM 1117 O O . PHE A 1 134 ? -10.890 -13.011 17.246 1.00 84.81 134 PHE A O 1
ATOM 1124 N N . VAL A 1 135 ? -9.944 -14.883 18.057 1.00 83.81 135 VAL A N 1
ATOM 1125 C CA . VAL A 1 135 ? -10.970 -15.798 17.527 1.00 83.81 135 VAL A CA 1
ATOM 1126 C C . VAL A 1 135 ? -12.313 -15.538 18.208 1.00 83.81 135 VAL A C 1
ATOM 1128 O O . VAL A 1 135 ? -13.350 -15.481 17.548 1.00 83.81 135 VAL A O 1
ATOM 1131 N N . GLU A 1 136 ? -12.299 -15.337 19.523 1.00 77.06 136 GLU A N 1
ATOM 1132 C CA . GLU A 1 136 ? -13.488 -15.008 20.306 1.00 77.06 136 GLU A CA 1
ATOM 1133 C C . GLU A 1 136 ? -13.916 -13.548 20.118 1.00 77.06 136 GLU A C 1
ATOM 1135 O O . GLU A 1 136 ? -15.093 -13.285 19.867 1.00 77.06 136 GLU A O 1
ATOM 1140 N N . ALA A 1 137 ? -12.965 -12.607 20.112 1.00 78.88 137 ALA A N 1
ATOM 1141 C CA . ALA A 1 137 ? -13.252 -11.193 19.858 1.00 78.88 137 ALA A CA 1
ATOM 1142 C C . ALA A 1 137 ? -13.986 -10.985 18.520 1.00 78.88 137 ALA A C 1
ATOM 1144 O O . ALA A 1 137 ? -14.958 -10.230 18.448 1.00 78.88 137 ALA A O 1
ATOM 1145 N N . LYS A 1 138 ? -13.590 -11.720 17.470 1.00 80.19 138 LYS A N 1
ATOM 1146 C CA . LYS A 1 138 ? -14.252 -11.693 16.158 1.00 80.19 138 LYS A CA 1
ATOM 1147 C C . LYS A 1 138 ? -15.722 -12.123 16.231 1.00 80.19 138 LYS A C 1
ATOM 1149 O O . LYS A 1 138 ? -16.569 -11.497 15.594 1.00 80.19 138 LYS A O 1
ATOM 1154 N N . LYS A 1 139 ? -16.046 -13.167 17.005 1.00 76.62 139 LYS A N 1
ATOM 11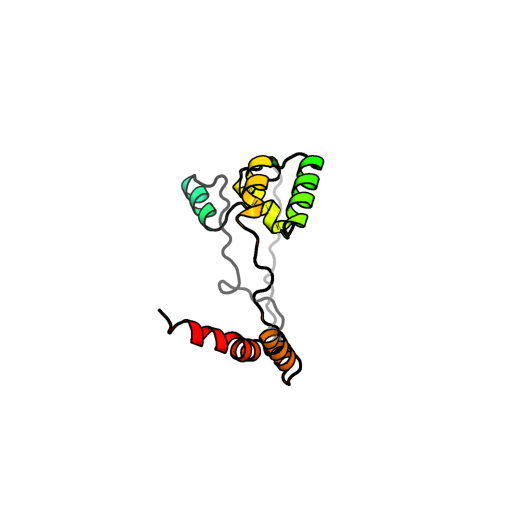55 C CA . LYS A 1 139 ? -17.427 -13.665 17.159 1.00 76.62 139 LYS A CA 1
ATOM 1156 C C . LYS A 1 139 ? -18.322 -12.625 17.834 1.00 76.62 139 LYS A C 1
ATOM 1158 O O . LYS A 1 139 ? -19.448 -12.413 17.396 1.00 76.62 139 LYS A O 1
ATOM 1163 N N . THR A 1 140 ? -17.805 -11.945 18.849 1.00 67.19 140 THR A N 1
ATOM 1164 C CA . THR A 1 140 ? -18.564 -10.982 19.660 1.00 67.19 140 THR A CA 1
ATOM 1165 C C . THR A 1 140 ? -18.819 -9.656 18.933 1.00 67.19 140 THR A C 1
ATOM 1167 O O . THR A 1 140 ? -19.849 -9.013 19.154 1.00 67.19 140 THR A O 1
ATOM 1170 N N . VAL A 1 141 ? -17.899 -9.246 18.052 1.00 65.56 141 VAL A N 1
ATOM 1171 C CA . VAL A 1 141 ? -17.979 -7.981 17.301 1.00 65.56 141 VAL A CA 1
ATOM 1172 C C . VAL A 1 141 ? -18.808 -8.126 16.014 1.00 65.56 141 VAL A C 1
ATOM 1174 O O . VAL A 1 141 ? -19.643 -7.274 15.736 1.00 65.56 141 VAL A O 1
ATOM 1177 N N . ILE A 1 142 ? -18.671 -9.229 15.263 1.00 60.34 142 ILE A N 1
ATOM 1178 C CA . ILE A 1 142 ? -19.260 -9.365 13.910 1.00 60.34 142 ILE A CA 1
ATOM 1179 C C . ILE A 1 142 ? -20.722 -9.863 13.906 1.00 60.34 142 ILE A C 1
ATOM 1181 O O . ILE A 1 142 ? -21.408 -9.740 12.890 1.00 60.34 142 ILE A O 1
ATOM 1185 N N . GLN A 1 143 ? -21.258 -10.383 15.020 1.00 54.56 143 GLN A N 1
ATOM 1186 C CA . GLN A 1 143 ? -22.630 -10.929 15.066 1.00 54.56 143 GLN A CA 1
ATOM 1187 C C . GLN A 1 143 ? -23.731 -9.945 14.613 1.00 54.56 143 GLN A C 1
ATOM 1189 O O . GLN A 1 143 ? -24.752 -10.388 14.090 1.00 54.56 143 GLN A O 1
ATOM 1194 N N . ASN A 1 144 ? -23.505 -8.632 14.708 1.00 50.47 144 ASN A N 1
ATOM 1195 C CA . ASN A 1 144 ? -24.480 -7.616 14.301 1.00 50.47 144 ASN A CA 1
ATOM 1196 C C . ASN A 1 144 ? -24.586 -7.403 12.775 1.00 50.47 144 ASN A C 1
ATOM 1198 O O . ASN A 1 144 ? -25.583 -6.854 12.316 1.00 50.47 144 ASN A O 1
ATOM 1202 N N . TYR A 1 145 ? -23.631 -7.881 11.966 1.00 49.94 145 TYR A N 1
ATOM 1203 C CA . TYR A 1 145 ? -23.716 -7.773 10.498 1.00 49.94 145 TYR A CA 1
ATOM 1204 C C . TYR A 1 145 ? -24.706 -8.766 9.871 1.00 49.94 145 TYR A C 1
ATOM 1206 O O . TYR A 1 145 ? -25.123 -8.579 8.730 1.00 49.94 145 TYR A O 1
ATOM 1214 N N . LYS A 1 146 ? -25.111 -9.821 10.594 1.00 46.94 146 LYS A N 1
ATOM 1215 C CA . LYS A 1 146 ? -26.094 -10.795 10.088 1.00 46.94 146 LYS A CA 1
ATOM 1216 C C . LYS A 1 146 ? -27.532 -10.271 10.097 1.00 46.94 146 LYS A C 1
ATOM 1218 O O . LYS A 1 146 ? -28.358 -10.818 9.379 1.00 46.94 146 LYS A O 1
ATOM 1223 N N . ILE A 1 147 ? -27.827 -9.215 10.856 1.00 47.41 147 ILE A N 1
ATOM 1224 C CA . ILE A 1 147 ? -29.188 -8.665 10.961 1.00 47.41 147 ILE A CA 1
ATOM 1225 C C . ILE A 1 147 ? -29.551 -7.840 9.711 1.00 47.41 147 ILE A C 1
ATOM 1227 O O . ILE A 1 147 ? -30.707 -7.814 9.311 1.00 47.41 147 ILE A O 1
ATOM 1231 N N . PHE A 1 148 ? -28.565 -7.264 9.014 1.00 46.22 148 PHE A N 1
ATOM 1232 C CA . PHE A 1 148 ? -28.794 -6.444 7.814 1.00 46.22 148 PHE A CA 1
ATOM 1233 C C . PHE A 1 148 ? -28.783 -7.219 6.486 1.00 46.22 148 PHE A C 1
ATOM 1235 O O . PHE A 1 148 ? -28.993 -6.619 5.439 1.00 46.22 148 PHE A O 1
ATOM 1242 N N . LYS A 1 149 ? -28.558 -8.542 6.495 1.00 44.84 149 LYS A N 1
ATOM 1243 C CA . LYS A 1 149 ? -28.637 -9.375 5.276 1.00 44.84 149 LYS A CA 1
ATOM 1244 C C . LYS A 1 149 ? -30.022 -9.973 5.002 1.00 44.84 149 LYS A C 1
ATOM 1246 O O . LYS A 1 149 ? -30.182 -10.618 3.976 1.00 44.84 149 LYS A O 1
ATOM 1251 N N . ASN A 1 150 ? -31.006 -9.736 5.872 1.00 41.97 150 ASN A N 1
ATOM 1252 C CA . ASN A 1 150 ? -32.378 -10.239 5.711 1.00 41.97 150 ASN A CA 1
ATOM 1253 C C . ASN A 1 150 ? -33.396 -9.127 5.379 1.00 41.97 150 ASN A C 1
ATOM 1255 O O . ASN A 1 150 ? -34.586 -9.290 5.626 1.00 41.97 150 ASN A O 1
ATOM 1259 N N . LEU A 1 151 ? -32.929 -7.988 4.858 1.00 46.06 151 LEU A N 1
ATOM 1260 C CA . LEU A 1 151 ? -33.760 -6.871 4.392 1.00 46.06 151 LEU A CA 1
ATOM 1261 C C . LEU A 1 151 ? -33.362 -6.485 2.958 1.00 46.06 151 LEU A C 1
ATOM 1263 O O . LEU A 1 151 ? -32.966 -5.352 2.697 1.00 46.06 151 LEU A O 1
ATOM 1267 N N . SER A 1 152 ? -33.426 -7.455 2.045 1.00 37.12 152 SER A N 1
ATOM 1268 C CA . SER A 1 152 ? -33.503 -7.228 0.600 1.00 37.12 152 SER A CA 1
ATOM 1269 C C . SER A 1 152 ? -34.354 -8.305 -0.047 1.00 37.12 152 SER A C 1
ATOM 1271 O O . SER A 1 152 ? -34.407 -9.422 0.515 1.00 37.12 152 SER A O 1
#

Secondary structure (DSSP, 8-state):
--PPP---PPP------S--SSSS---STTTSPP-PPP-SS--HHHHHHHGGG---S--GGGPPPHHHHHHHHHHHHHTT--HHHHHHHHHHTTT-HHHHHHHGGG---------HHHHHHHHHHHHSSSTT-HHHHHHHHHGGGGGGGS--

pLDDT: mean 78.04, std 18.09, range [37.12, 97.62]

Sequence (152 aa):
MIKRSTVVKAPKTYKSRKNQEDGCSRVGSDFQADVSEYVEKFSYDELQNLSPKEFSIWLPNQQPDMQELKSYLEFARQHQYTQELALILLHWHNYSIPKAVDDIPNYVPVYNKWTKGEVKKFLRCIDSKPRKNFVEAKKTVIQNYKIFKNLS

InterPro domains:
  IPR000949 ELM2 domain [PF01448] (26-77)
  IPR000949 ELM2 domain [PS51156] (23-108)
  IPR000949 ELM2 domain [SM01189] (25-80)
  IPR051066 Transcriptional Regulator and Corepressor [PTHR16089] (25-135)

Radius of gyration: 29.86 Å; chains: 1; bounding box: 86×64×54 Å